Protein AF-A0A146KFG8-F1 (afdb_monomer_lite)

Sequence (83 aa):
EHTPYSPDMNPIEELWSILKGRINPEAYATREEFVQGLKDLWNGIDQQLIQKIITSMHDRCLEVIKQKGQATRWLQISNITFE

Radius of gyration: 15.11 Å; chains: 1; bounding box: 32×21×42 Å

Foldseek 3Di:
DDDPPPVLLVLVLLVVLVLVVPDDPVVDPDPVRSVVVSVVVVVPDDPVVVVVSVVCNVVSVVQCVVVVNDDGPSVVSNPPDDD

Secondary structure (DSSP, 8-state):
-PPTT-GGG-THHHHHHHHHHH--GGG-SSHHHHHHHHHHHHHT--HHHHHHHHHTHHHHHHHHHHTTTSPPTHHHHHT----

Organism: NCBI:txid1076344

InterPro domains:
  IPR036397 Ribonuclease H superfamily [G3DSA:3.30.420.10] (1-74)

pLDDT: mean 88.3, std 13.68, range [34.94, 97.56]

Structure (mmCIF, N/CA/C/O backbone):
data_AF-A0A146KFG8-F1
#
_entry.id   AF-A0A146KFG8-F1
#
loop_
_atom_site.group_PDB
_atom_site.id
_atom_site.type_symbol
_atom_site.label_atom_id
_atom_site.label_alt_id
_atom_site.label_comp_id
_atom_site.label_asym_id
_atom_site.label_entity_id
_atom_site.label_seq_id
_atom_site.pdbx_PDB_ins_code
_atom_site.Cartn_x
_atom_site.Cartn_y
_atom_site.Cartn_z
_atom_site.occupancy
_atom_site.B_iso_or_equiv
_atom_site.auth_seq_id
_atom_site.auth_comp_id
_atom_site.auth_asym_id
_atom_site.auth_atom_id
_atom_site.pdbx_PDB_model_num
ATOM 1 N N . GLU A 1 1 ? -8.134 -17.826 13.363 1.00 53.38 1 GLU A N 1
ATOM 2 C CA . GLU A 1 1 ? -8.840 -17.729 12.067 1.00 53.38 1 GLU A CA 1
ATOM 3 C C . GLU A 1 1 ? -9.062 -16.258 11.735 1.00 53.38 1 GLU A C 1
ATOM 5 O O . GLU A 1 1 ? -9.230 -15.475 12.663 1.00 53.38 1 GLU A O 1
ATOM 10 N N . HIS A 1 2 ? -8.977 -15.874 10.459 1.00 73.12 2 HIS A N 1
ATOM 11 C CA . HIS A 1 2 ? -9.245 -14.505 9.996 1.00 73.12 2 HIS A CA 1
ATOM 12 C C . HIS A 1 2 ? -10.742 -14.349 9.697 1.00 73.12 2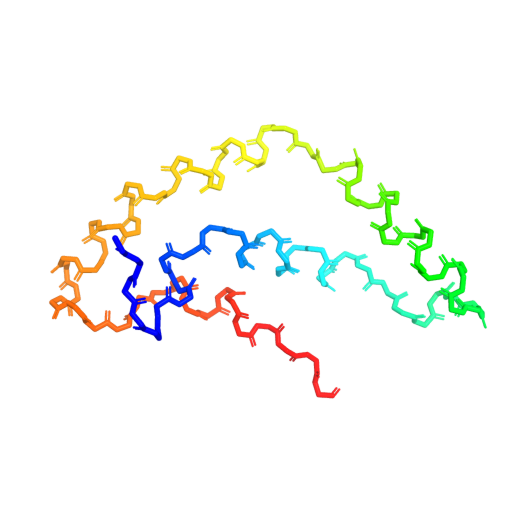 HIS A C 1
ATOM 14 O O . HIS A 1 2 ? -11.365 -15.298 9.221 1.00 73.12 2 HIS A O 1
ATOM 20 N N . THR A 1 3 ? -11.332 -13.190 10.001 1.00 77.62 3 THR A N 1
ATOM 21 C CA . THR A 1 3 ? -12.773 -12.973 9.819 1.00 77.62 3 THR A CA 1
ATOM 22 C C . THR A 1 3 ? -13.132 -12.936 8.326 1.00 77.62 3 THR A C 1
ATOM 24 O O . THR A 1 3 ? -12.458 -12.249 7.554 1.00 77.62 3 THR A 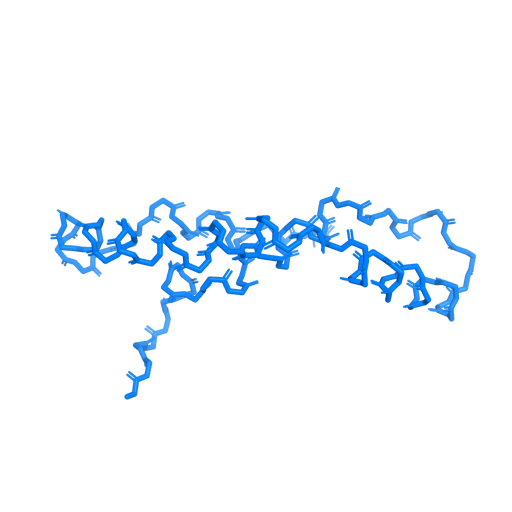O 1
ATOM 27 N N . PRO A 1 4 ? -14.171 -13.666 7.878 1.00 82.31 4 PRO A N 1
ATOM 28 C CA . PRO A 1 4 ? -14.611 -13.623 6.484 1.00 82.31 4 PRO A CA 1
ATOM 29 C C . PRO A 1 4 ? -15.039 -12.213 6.056 1.00 82.31 4 PRO A C 1
ATOM 31 O O . PRO A 1 4 ? -15.610 -11.473 6.852 1.00 82.31 4 PRO A O 1
ATOM 34 N N . TYR A 1 5 ? -14.819 -11.868 4.783 1.00 82.56 5 TYR A N 1
ATOM 35 C CA . TYR A 1 5 ? -15.236 -10.592 4.174 1.00 82.56 5 TYR A CA 1
ATOM 36 C C . TYR A 1 5 ? -14.682 -9.322 4.849 1.00 82.56 5 TYR A C 1
ATOM 38 O O . TYR A 1 5 ? -15.273 -8.254 4.708 1.00 82.56 5 TYR A O 1
ATOM 46 N N . SER A 1 6 ? -13.547 -9.411 5.551 1.00 88.50 6 SER A N 1
ATOM 47 C CA . SER A 1 6 ? -12.909 -8.269 6.228 1.00 88.50 6 SER A CA 1
ATOM 48 C C . SER A 1 6 ? -11.552 -7.887 5.612 1.00 88.50 6 SER A C 1
ATOM 50 O O . SER A 1 6 ? -10.530 -7.947 6.302 1.00 88.50 6 SER A O 1
ATOM 52 N N . PRO A 1 7 ? -11.479 -7.488 4.325 1.00 87.50 7 PRO A N 1
ATOM 53 C CA . PRO A 1 7 ? -10.217 -7.026 3.734 1.00 87.50 7 PRO A CA 1
ATOM 54 C C . PRO A 1 7 ? -9.695 -5.753 4.425 1.00 87.50 7 PRO A C 1
ATOM 56 O O . PRO A 1 7 ? -8.495 -5.499 4.466 1.00 87.50 7 PRO A O 1
ATOM 59 N N . ASP A 1 8 ? -10.580 -4.992 5.065 1.00 87.25 8 ASP A N 1
ATOM 60 C CA . ASP A 1 8 ? -10.256 -3.846 5.907 1.00 87.25 8 ASP A CA 1
ATOM 61 C C . ASP A 1 8 ? -9.468 -4.225 7.178 1.00 87.25 8 ASP A C 1
ATOM 63 O O . ASP A 1 8 ? -8.784 -3.381 7.763 1.00 87.25 8 ASP A O 1
ATOM 67 N N . MET A 1 9 ? -9.460 -5.511 7.539 1.00 91.31 9 MET A N 1
ATOM 68 C CA . MET A 1 9 ? -8.646 -6.100 8.608 1.00 91.31 9 MET A CA 1
ATOM 69 C C . MET A 1 9 ? -7.401 -6.836 8.100 1.00 91.31 9 MET A C 1
ATOM 71 O O . MET A 1 9 ? -6.695 -7.460 8.894 1.00 91.31 9 MET A O 1
ATOM 75 N N . ASN A 1 10 ? -7.110 -6.762 6.799 1.00 91.62 10 ASN A N 1
ATOM 76 C CA . ASN A 1 10 ? -5.913 -7.329 6.191 1.00 91.62 10 ASN A CA 1
ATOM 77 C C . ASN A 1 10 ? -4.957 -6.206 5.727 1.00 91.62 10 ASN A C 1
ATOM 79 O O . ASN A 1 10 ? -5.179 -5.595 4.681 1.00 91.62 10 ASN A O 1
ATOM 83 N N . PRO A 1 11 ? -3.867 -5.912 6.464 1.00 90.75 11 PRO A N 1
ATOM 84 C CA . PRO A 1 11 ? -2.958 -4.806 6.141 1.00 90.75 11 PRO A CA 1
ATOM 85 C C . PRO A 1 11 ? -2.309 -4.893 4.762 1.00 90.75 11 PRO A C 1
ATOM 87 O O . PRO A 1 11 ? -1.964 -3.863 4.188 1.00 90.75 11 PRO A O 1
ATOM 90 N N . ILE A 1 12 ? -2.143 -6.100 4.210 1.00 91.00 12 ILE A N 1
ATOM 91 C CA . ILE A 1 12 ? -1.516 -6.262 2.893 1.00 91.00 12 ILE A CA 1
ATOM 92 C C . ILE A 1 12 ? -2.355 -5.629 1.775 1.00 91.00 12 ILE A C 1
ATOM 94 O O . ILE A 1 12 ? -1.799 -5.223 0.760 1.00 91.00 12 ILE A O 1
ATOM 98 N N . GLU A 1 13 ? -3.666 -5.463 1.972 1.00 91.12 13 GLU A N 1
ATOM 99 C CA . GLU A 1 13 ? -4.533 -4.791 0.999 1.00 91.12 13 GLU A CA 1
ATOM 100 C C . GLU A 1 13 ? -4.142 -3.320 0.809 1.00 91.12 13 GLU A C 1
ATOM 102 O O . GLU A 1 13 ? -4.205 -2.792 -0.301 1.00 91.12 13 GLU A O 1
ATOM 107 N N . GLU A 1 14 ? -3.655 -2.662 1.868 1.00 91.31 14 GLU A N 1
ATOM 108 C CA . GLU A 1 14 ? -3.107 -1.305 1.771 1.00 91.31 14 GLU A CA 1
ATOM 109 C C . GLU A 1 14 ? -1.805 -1.286 0.966 1.00 91.31 14 GLU A C 1
ATOM 111 O O . GLU A 1 14 ? -1.601 -0.395 0.140 1.00 91.31 14 GLU A O 1
ATOM 116 N N . LEU A 1 15 ? -0.963 -2.312 1.111 1.00 91.88 15 LEU A N 1
ATOM 117 C CA . LEU A 1 15 ? 0.255 -2.449 0.315 1.00 91.88 15 LEU A CA 1
ATOM 118 C C . LEU A 1 15 ? -0.057 -2.651 -1.175 1.00 91.88 15 LEU A C 1
ATOM 120 O O . LEU A 1 15 ? 0.556 -2.010 -2.032 1.00 91.88 15 LEU A O 1
ATOM 124 N N . TRP A 1 16 ? -1.046 -3.491 -1.492 1.00 91.06 16 TRP A N 1
ATOM 125 C CA . TRP A 1 16 ? -1.499 -3.692 -2.868 1.00 91.06 16 TRP A CA 1
ATOM 126 C C . TRP A 1 16 ? -2.101 -2.432 -3.471 1.00 91.06 16 TRP A C 1
ATOM 128 O O . TRP A 1 16 ? -1.844 -2.133 -4.635 1.00 91.06 16 TRP A O 1
ATOM 138 N N . SER A 1 17 ? -2.869 -1.677 -2.689 1.00 89.31 17 SER A N 1
ATOM 139 C CA . SER A 1 17 ? -3.420 -0.383 -3.092 1.00 89.31 17 SER A CA 1
ATOM 140 C C . SER A 1 17 ? -2.315 0.613 -3.475 1.00 89.31 17 SER A C 1
ATOM 142 O O . SER A 1 17 ? -2.372 1.231 -4.538 1.00 89.31 17 SER A O 1
ATOM 144 N N . ILE A 1 18 ? -1.235 0.673 -2.687 1.00 90.25 18 ILE A N 1
ATOM 145 C CA . ILE A 1 18 ? -0.065 1.518 -2.973 1.00 90.25 18 ILE A CA 1
ATOM 146 C C . ILE A 1 18 ? 0.657 1.079 -4.251 1.00 90.25 18 ILE A C 1
ATOM 148 O O . ILE A 1 18 ? 1.014 1.923 -5.070 1.00 90.25 18 ILE A O 1
ATOM 152 N N . LEU A 1 19 ? 0.877 -0.224 -4.443 1.00 91.88 19 LEU A N 1
ATOM 153 C CA . LEU A 1 19 ? 1.539 -0.739 -5.647 1.00 91.88 19 LEU A CA 1
ATOM 154 C C . LEU A 1 19 ? 0.723 -0.458 -6.906 1.00 91.88 19 LEU A C 1
ATOM 156 O O . LEU A 1 19 ? 1.273 0.038 -7.886 1.00 91.88 19 LEU A O 1
ATOM 160 N N . LYS A 1 20 ? -0.590 -0.695 -6.841 1.00 89.31 20 LYS A N 1
ATOM 161 C CA . LYS A 1 20 ? -1.548 -0.373 -7.904 1.00 89.31 20 LYS A CA 1
ATOM 162 C C . LYS A 1 20 ? -1.540 1.116 -8.258 1.00 89.31 20 LYS A C 1
ATOM 164 O O . LYS A 1 20 ? -1.597 1.445 -9.431 1.00 89.31 20 LYS A O 1
ATOM 169 N N . GLY A 1 21 ? -1.421 2.002 -7.268 1.00 89.88 21 GLY A N 1
ATOM 170 C CA . GLY A 1 21 ? -1.334 3.447 -7.503 1.00 89.88 21 GLY A CA 1
ATOM 171 C C . GLY A 1 21 ? 0.019 3.931 -8.042 1.00 89.88 21 GLY A C 1
ATOM 172 O O . GLY A 1 21 ? 0.093 5.024 -8.595 1.00 89.88 21 GLY A O 1
ATOM 173 N N . ARG A 1 22 ? 1.097 3.153 -7.872 1.00 91.88 22 ARG A N 1
ATOM 174 C CA . ARG A 1 22 ? 2.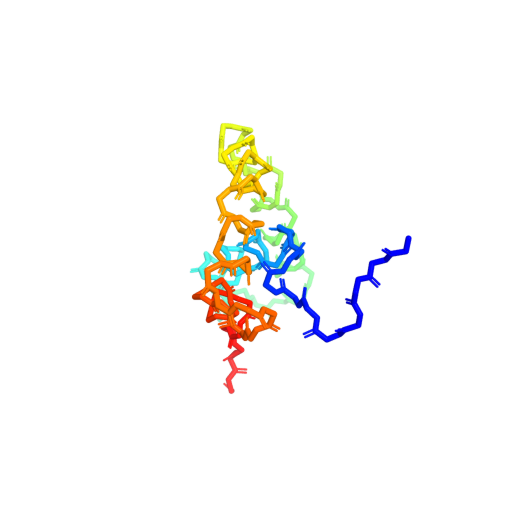449 3.510 -8.344 1.00 91.88 22 ARG A CA 1
ATOM 175 C C . ARG A 1 22 ? 2.759 2.980 -9.733 1.00 91.88 22 ARG A C 1
ATOM 177 O O . ARG A 1 22 ? 3.557 3.595 -10.437 1.00 91.88 22 ARG A O 1
ATOM 184 N N . ILE A 1 23 ? 2.201 1.831 -10.099 1.00 92.31 23 ILE A N 1
ATOM 185 C CA . ILE A 1 23 ? 2.480 1.233 -11.397 1.00 92.31 23 ILE A CA 1
ATOM 186 C C . ILE A 1 23 ? 1.562 1.804 -12.476 1.00 92.31 23 ILE A C 1
ATOM 188 O O . ILE A 1 23 ? 0.351 1.870 -12.299 1.00 92.31 23 ILE A O 1
ATOM 192 N N . ASN A 1 24 ? 2.144 2.176 -13.615 1.00 93.31 24 ASN A N 1
ATOM 193 C CA . ASN A 1 24 ? 1.400 2.516 -14.823 1.00 93.31 24 ASN A CA 1
ATOM 194 C C . ASN A 1 24 ? 1.558 1.381 -15.851 1.00 93.31 24 ASN A C 1
ATOM 196 O O . ASN A 1 24 ? 2.632 1.279 -16.444 1.00 93.31 24 ASN A O 1
ATOM 200 N N . PRO A 1 25 ? 0.537 0.536 -16.085 1.00 91.00 25 PRO A N 1
ATOM 201 C CA . PRO A 1 25 ? 0.622 -0.558 -17.052 1.00 91.00 25 PRO A CA 1
ATOM 202 C C . PRO A 1 25 ? 0.966 -0.103 -18.477 1.00 91.00 25 PRO A C 1
ATOM 204 O O . PRO A 1 25 ? 1.678 -0.813 -19.178 1.00 91.00 25 PRO A O 1
ATOM 207 N N . GLU A 1 26 ? 0.525 1.091 -18.887 1.00 93.69 26 GLU A N 1
ATOM 208 C CA . GLU A 1 26 ? 0.760 1.637 -20.233 1.00 93.69 26 GLU A CA 1
ATOM 209 C C . GLU A 1 26 ? 2.220 2.048 -20.473 1.00 93.69 26 GLU A C 1
ATOM 211 O O . GLU A 1 26 ? 2.628 2.270 -21.611 1.00 93.69 26 GLU A O 1
ATOM 216 N N . ALA A 1 27 ? 3.027 2.142 -19.412 1.00 93.62 27 ALA A N 1
ATOM 217 C CA . ALA A 1 27 ? 4.444 2.476 -19.513 1.00 93.62 27 ALA A CA 1
ATOM 218 C C . ALA A 1 27 ? 5.320 1.301 -19.993 1.00 93.62 27 ALA A C 1
ATOM 220 O O . ALA A 1 27 ? 6.519 1.491 -20.199 1.00 93.62 27 ALA A O 1
ATOM 221 N N . TYR A 1 28 ? 4.754 0.101 -20.157 1.00 95.69 28 TYR A N 1
ATOM 222 C CA . TYR A 1 28 ? 5.487 -1.123 -20.485 1.00 95.69 28 TYR A CA 1
ATOM 223 C C . TYR A 1 28 ? 4.996 -1.711 -21.811 1.00 95.69 28 TYR A C 1
ATOM 225 O O . TYR A 1 28 ? 3.793 -1.813 -22.044 1.00 95.69 28 TYR A O 1
ATOM 233 N N . ALA A 1 29 ? 5.923 -2.123 -22.681 1.00 95.62 29 ALA A N 1
ATOM 234 C CA . ALA A 1 29 ? 5.585 -2.643 -24.007 1.00 95.62 29 ALA A CA 1
ATOM 235 C C . ALA A 1 29 ? 5.280 -4.148 -23.982 1.00 95.62 29 ALA A C 1
ATOM 237 O O . ALA A 1 29 ? 4.545 -4.654 -24.832 1.00 95.62 29 ALA A O 1
ATOM 238 N N . THR A 1 30 ? 5.841 -4.869 -23.010 1.00 97.56 30 THR A N 1
ATOM 239 C CA . THR A 1 30 ? 5.664 -6.316 -22.856 1.00 97.56 30 THR A CA 1
ATOM 240 C C . THR A 1 30 ? 5.194 -6.696 -21.457 1.00 97.56 30 THR A C 1
ATOM 242 O O . THR A 1 30 ? 5.393 -5.980 -20.471 1.00 97.56 30 THR A O 1
ATOM 245 N N . ARG A 1 31 ? 4.595 -7.887 -21.351 1.00 95.56 31 ARG A N 1
ATOM 246 C CA . ARG A 1 31 ? 4.198 -8.462 -20.062 1.00 95.56 31 ARG A CA 1
ATOM 247 C C . ARG A 1 31 ? 5.412 -8.684 -19.160 1.00 95.56 31 ARG A C 1
ATOM 249 O O . ARG A 1 31 ? 5.316 -8.517 -17.948 1.00 95.56 31 ARG A O 1
ATOM 256 N N . GLU A 1 32 ? 6.538 -9.078 -19.736 1.00 97.56 32 GLU A N 1
ATOM 257 C CA . GLU A 1 32 ? 7.782 -9.359 -19.024 1.00 97.56 32 GLU A CA 1
ATOM 258 C C . GLU A 1 32 ? 8.347 -8.086 -18.386 1.00 97.56 32 GLU A C 1
ATOM 260 O O . GLU A 1 32 ? 8.680 -8.099 -17.199 1.00 97.56 32 GLU A O 1
ATOM 265 N N . GLU A 1 33 ? 8.377 -6.978 -19.133 1.00 96.31 33 GLU A N 1
ATOM 266 C CA . GLU A 1 33 ? 8.775 -5.661 -18.622 1.00 96.31 33 GLU A CA 1
ATOM 267 C C . GLU A 1 33 ? 7.839 -5.176 -17.514 1.00 96.31 33 GLU A C 1
ATOM 269 O O . GLU A 1 33 ? 8.310 -4.721 -16.473 1.00 96.31 33 GLU A O 1
ATOM 274 N N . PHE A 1 34 ? 6.524 -5.336 -17.690 1.00 96.12 34 PHE A N 1
ATOM 275 C CA . PHE A 1 34 ? 5.541 -4.991 -16.661 1.00 96.12 34 PHE A CA 1
ATOM 276 C C . PHE A 1 34 ? 5.760 -5.789 -15.367 1.00 96.12 34 PHE A C 1
ATOM 278 O O . PHE A 1 34 ? 5.787 -5.228 -14.271 1.00 96.12 34 PHE A O 1
ATOM 285 N N . VAL A 1 35 ? 5.965 -7.106 -15.479 1.00 95.94 35 VAL A N 1
ATOM 286 C CA . VAL A 1 35 ? 6.241 -7.974 -14.324 1.00 95.94 35 VAL A CA 1
ATOM 287 C C . VAL A 1 35 ? 7.556 -7.592 -13.646 1.00 95.94 35 VAL A C 1
ATOM 289 O O . VAL A 1 35 ? 7.636 -7.640 -12.417 1.00 95.94 35 VAL A O 1
ATOM 292 N N . GLN A 1 36 ? 8.584 -7.213 -14.406 1.00 97.06 36 GLN A N 1
ATOM 293 C CA . GLN A 1 36 ? 9.839 -6.748 -13.823 1.00 97.06 36 GLN A CA 1
ATOM 294 C C . GLN A 1 36 ? 9.657 -5.405 -13.104 1.00 97.06 36 GLN A C 1
ATOM 296 O O . GLN A 1 36 ? 10.063 -5.287 -11.951 1.00 97.06 36 GLN A O 1
ATOM 301 N N . GLY A 1 37 ? 8.940 -4.453 -13.708 1.00 95.94 37 GLY A N 1
ATOM 302 C CA . GLY A 1 37 ? 8.589 -3.181 -13.074 1.00 95.94 37 GLY A CA 1
ATOM 303 C C . GLY A 1 37 ? 7.810 -3.359 -11.767 1.00 95.94 37 GLY A C 1
ATOM 304 O O . GLY A 1 37 ? 8.113 -2.701 -10.773 1.00 95.94 37 GLY A O 1
ATOM 305 N N . LEU A 1 38 ? 6.869 -4.311 -11.715 1.00 95.50 38 LEU A N 1
ATOM 306 C CA . LEU A 1 38 ? 6.180 -4.693 -10.475 1.00 95.50 38 LEU A CA 1
ATOM 307 C C . LEU A 1 38 ? 7.145 -5.201 -9.398 1.00 95.50 38 LEU A C 1
ATOM 309 O O . LEU A 1 38 ? 7.019 -4.816 -8.236 1.00 95.50 38 LEU A O 1
ATOM 313 N N . LYS A 1 39 ? 8.095 -6.071 -9.762 1.00 96.62 39 LYS A N 1
ATOM 314 C CA . LYS A 1 39 ? 9.094 -6.604 -8.821 1.00 96.62 39 LYS A CA 1
ATOM 315 C C . LYS A 1 39 ? 10.015 -5.507 -8.304 1.00 96.62 39 LYS A C 1
ATOM 317 O O . LYS A 1 39 ? 10.317 -5.491 -7.114 1.00 96.62 39 LYS A O 1
ATOM 322 N N . ASP A 1 40 ? 10.433 -4.593 -9.169 1.00 96.75 40 ASP A N 1
ATOM 323 C CA . ASP A 1 40 ? 11.297 -3.477 -8.790 1.00 96.75 40 ASP A CA 1
ATOM 324 C C . ASP A 1 40 ? 10.564 -2.532 -7.829 1.00 96.75 40 ASP A C 1
ATOM 326 O O . ASP A 1 40 ? 11.104 -2.173 -6.782 1.00 96.75 40 ASP A O 1
ATOM 330 N N . LEU A 1 41 ? 9.294 -2.217 -8.112 1.00 95.88 41 LEU A N 1
ATOM 331 C CA . LEU A 1 41 ? 8.436 -1.454 -7.202 1.00 95.88 41 LEU A CA 1
ATOM 332 C C . LEU A 1 41 ? 8.240 -2.160 -5.858 1.00 95.88 41 LEU A C 1
ATOM 334 O O . LEU A 1 41 ? 8.317 -1.497 -4.826 1.00 95.88 41 LEU A O 1
ATOM 338 N N . TRP A 1 42 ? 8.007 -3.477 -5.862 1.00 96.12 42 TRP A N 1
ATOM 339 C CA . TRP A 1 42 ? 7.869 -4.294 -4.651 1.00 96.12 42 TRP A CA 1
ATOM 340 C C . TRP A 1 42 ? 9.141 -4.277 -3.796 1.00 96.12 42 TRP A C 1
ATOM 342 O O . TRP A 1 42 ? 9.088 -4.041 -2.591 1.00 96.12 42 TRP A O 1
ATOM 352 N N . ASN A 1 43 ? 10.297 -4.487 -4.424 1.00 96.81 43 ASN A N 1
ATOM 353 C CA . ASN A 1 43 ? 11.589 -4.493 -3.740 1.00 96.81 43 ASN A CA 1
ATOM 354 C C . ASN A 1 43 ? 11.999 -3.093 -3.255 1.00 96.81 43 ASN A C 1
ATOM 356 O O . ASN A 1 43 ? 12.756 -2.976 -2.294 1.00 96.81 43 ASN A O 1
ATOM 360 N N . GLY A 1 44 ? 11.495 -2.039 -3.902 1.00 96.00 44 GLY A N 1
ATOM 361 C CA . GLY A 1 44 ? 11.722 -0.642 -3.537 1.00 96.00 44 GLY A CA 1
ATOM 362 C C . GLY A 1 44 ? 10.763 -0.085 -2.480 1.00 96.00 44 GLY A C 1
ATOM 363 O O . GLY A 1 44 ? 10.814 1.112 -2.192 1.00 96.00 44 GLY A O 1
ATOM 364 N N . ILE A 1 45 ? 9.862 -0.894 -1.912 1.00 94.50 45 ILE A N 1
ATOM 365 C CA . ILE A 1 45 ? 8.976 -0.425 -0.842 1.00 94.50 45 ILE A CA 1
ATOM 366 C C . ILE A 1 45 ? 9.800 -0.140 0.417 1.00 94.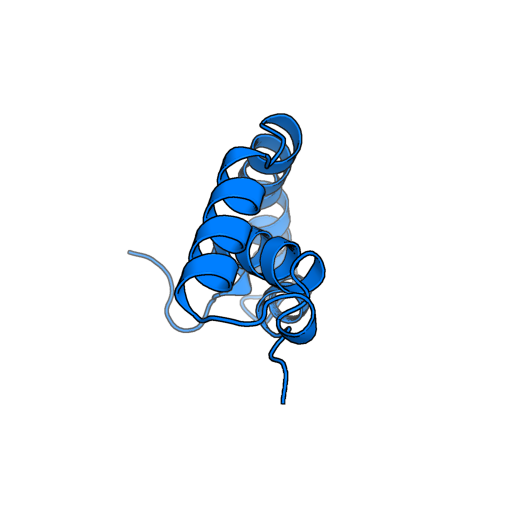50 45 ILE A C 1
ATOM 368 O O . ILE A 1 45 ? 10.494 -1.008 0.944 1.00 94.50 45 ILE A O 1
ATOM 372 N N . ASP A 1 46 ? 9.664 1.082 0.928 1.00 95.56 46 ASP A N 1
ATOM 373 C CA . ASP A 1 46 ? 10.283 1.496 2.182 1.00 95.56 46 ASP A CA 1
ATOM 374 C C . ASP A 1 46 ? 9.808 0.621 3.356 1.00 95.56 46 ASP A C 1
ATOM 376 O O . ASP A 1 46 ? 8.609 0.471 3.615 1.00 95.56 46 ASP A O 1
ATOM 380 N N . GLN A 1 47 ? 10.761 0.078 4.111 1.00 96.00 47 GLN A N 1
ATOM 381 C CA . GLN A 1 47 ? 10.486 -0.711 5.309 1.00 96.00 47 GLN A CA 1
ATOM 382 C C . GLN A 1 47 ? 9.748 0.097 6.384 1.00 96.00 47 GLN A C 1
ATOM 384 O O . GLN A 1 47 ? 8.943 -0.467 7.123 1.00 96.00 47 GLN A O 1
ATOM 389 N N . GLN A 1 48 ? 9.942 1.419 6.450 1.00 96.44 48 GLN A N 1
ATOM 390 C CA . GLN A 1 48 ? 9.187 2.270 7.375 1.00 96.44 48 GLN A CA 1
ATOM 391 C C . GLN A 1 48 ? 7.698 2.316 7.018 1.00 96.44 48 GLN A C 1
ATOM 393 O O . GLN A 1 48 ? 6.843 2.296 7.907 1.00 96.44 48 GLN A O 1
ATOM 398 N N . LEU A 1 49 ? 7.370 2.325 5.723 1.00 93.88 49 LEU A N 1
ATOM 399 C CA . LEU A 1 49 ? 5.990 2.244 5.252 1.00 93.88 49 LEU A CA 1
ATOM 400 C C . LEU A 1 49 ? 5.367 0.889 5.611 1.00 93.88 49 LEU A C 1
ATOM 402 O O . LEU A 1 49 ? 4.251 0.858 6.126 1.00 93.88 49 LEU A O 1
ATOM 406 N N . ILE A 1 50 ? 6.096 -0.213 5.406 1.00 94.88 50 ILE A N 1
ATOM 407 C CA . ILE A 1 50 ? 5.645 -1.558 5.800 1.00 94.88 50 ILE A CA 1
ATOM 408 C C . ILE A 1 50 ? 5.373 -1.604 7.307 1.00 94.88 50 ILE A C 1
ATOM 410 O O . ILE A 1 50 ? 4.295 -2.027 7.729 1.00 94.88 50 ILE A O 1
ATOM 414 N N . GLN A 1 51 ? 6.306 -1.102 8.120 1.00 96.56 51 GLN A N 1
ATOM 415 C CA . GLN A 1 51 ? 6.144 -1.055 9.570 1.00 96.56 51 GLN A CA 1
ATOM 416 C C . GLN A 1 51 ? 4.912 -0.235 9.969 1.00 96.56 51 GLN A C 1
ATOM 418 O O . GLN A 1 51 ? 4.134 -0.682 10.810 1.00 96.56 51 GLN A O 1
ATOM 423 N N . LYS A 1 52 ? 4.684 0.920 9.331 1.00 94.75 52 LYS A N 1
ATOM 424 C CA . LYS A 1 52 ? 3.502 1.758 9.568 1.00 94.75 52 LYS A CA 1
ATOM 425 C C . LYS A 1 52 ? 2.201 1.006 9.273 1.00 94.75 52 LYS A C 1
ATOM 427 O O . LYS A 1 52 ? 1.300 1.009 10.113 1.00 94.75 52 LYS A O 1
ATOM 432 N N . ILE A 1 53 ? 2.122 0.329 8.126 1.00 93.88 53 ILE A N 1
ATOM 433 C CA . ILE A 1 53 ? 0.958 -0.473 7.720 1.00 93.88 53 ILE A CA 1
ATOM 434 C C . ILE A 1 53 ? 0.691 -1.586 8.742 1.00 93.88 53 ILE A C 1
ATOM 436 O O . ILE A 1 53 ? -0.445 -1.746 9.186 1.00 93.88 53 ILE A O 1
ATOM 440 N N . ILE A 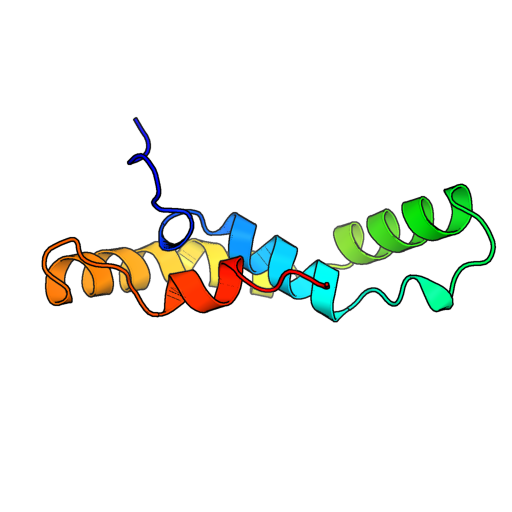1 54 ? 1.729 -2.294 9.198 1.00 94.25 54 ILE A N 1
ATOM 441 C CA . ILE A 1 54 ? 1.601 -3.330 10.235 1.00 94.25 54 ILE A CA 1
ATOM 442 C C . ILE A 1 54 ? 1.085 -2.727 11.548 1.00 94.25 54 ILE A C 1
ATOM 444 O O . ILE A 1 54 ? 0.133 -3.241 12.135 1.00 94.25 54 ILE A O 1
ATOM 448 N N . THR A 1 55 ? 1.670 -1.614 12.000 1.00 95.12 55 THR A N 1
ATOM 449 C CA . THR A 1 55 ? 1.268 -0.967 13.262 1.00 95.12 55 THR A CA 1
ATOM 450 C C . THR A 1 55 ? -0.145 -0.385 13.222 1.00 95.12 55 THR A C 1
ATOM 452 O O . THR A 1 55 ? -0.774 -0.269 14.272 1.00 95.12 55 THR A O 1
ATOM 455 N N . SER A 1 56 ? -0.690 -0.107 1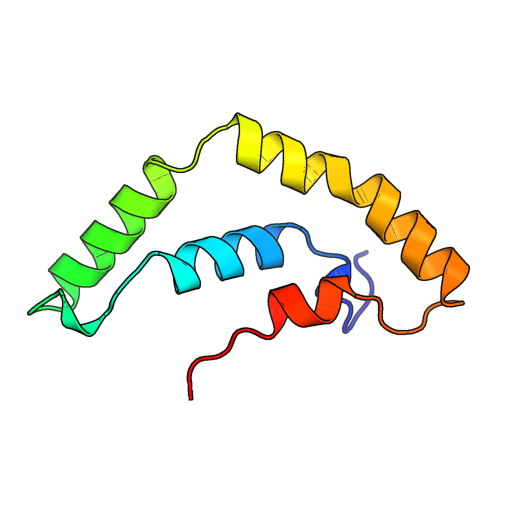2.030 1.00 94.12 56 SER A N 1
ATOM 456 C CA . SER A 1 56 ? -2.068 0.376 11.861 1.00 94.12 56 SER A CA 1
ATOM 457 C C . SER A 1 56 ? -3.134 -0.633 12.300 1.00 94.12 56 SER A C 1
ATOM 459 O O . SER A 1 56 ? -4.281 -0.249 12.522 1.00 94.12 56 SER A O 1
ATOM 461 N N . MET A 1 57 ? -2.783 -1.916 12.473 1.00 94.25 57 MET A N 1
ATOM 462 C CA . MET A 1 57 ? -3.733 -2.941 12.920 1.00 94.25 57 MET A CA 1
ATOM 463 C C . MET A 1 57 ? -4.389 -2.617 14.255 1.00 94.25 57 MET A C 1
ATOM 465 O O . MET A 1 57 ? -5.554 -2.956 14.453 1.00 94.25 57 MET A O 1
ATOM 469 N N . HIS A 1 58 ? -3.674 -1.938 15.153 1.00 95.19 58 HIS A N 1
ATOM 470 C CA . HIS A 1 58 ? -4.269 -1.494 16.406 1.00 95.19 58 HIS A CA 1
ATOM 471 C C . HIS A 1 58 ? -5.432 -0.522 16.153 1.00 95.19 58 HIS A C 1
ATOM 473 O O . HIS A 1 58 ? -6.540 -0.744 16.641 1.00 95.19 58 HIS A O 1
ATOM 479 N N . ASP A 1 59 ? -5.215 0.488 15.311 1.00 95.06 59 ASP A N 1
ATOM 480 C CA . ASP A 1 59 ? -6.233 1.480 14.957 1.00 95.06 59 ASP A CA 1
ATOM 481 C C . ASP A 1 59 ? -7.402 0.855 14.183 1.00 95.06 59 ASP A C 1
ATOM 483 O O . ASP A 1 59 ? -8.560 1.186 14.440 1.00 95.06 59 ASP A O 1
ATOM 487 N N . ARG A 1 60 ? -7.122 -0.093 13.277 1.00 94.69 60 ARG A N 1
ATOM 488 C CA . ARG A 1 60 ? -8.143 -0.863 12.542 1.00 94.69 60 ARG A CA 1
ATOM 489 C C . ARG A 1 60 ? -9.070 -1.614 13.500 1.00 94.69 60 ARG A C 1
ATOM 491 O O . ARG A 1 60 ? -10.289 -1.496 13.395 1.00 94.69 60 ARG A O 1
ATOM 498 N N . CYS A 1 61 ? -8.506 -2.311 14.491 1.00 94.56 61 CYS A N 1
ATOM 499 C CA . CYS A 1 61 ? -9.277 -3.002 15.528 1.00 94.56 61 CYS A CA 1
ATOM 500 C C . CYS A 1 61 ? -10.147 -2.038 16.348 1.00 94.56 61 CYS A C 1
ATOM 502 O O . CYS A 1 61 ? -11.324 -2.321 16.585 1.00 94.56 61 CYS A O 1
ATOM 504 N N . LEU A 1 62 ? -9.595 -0.894 16.769 1.00 96.38 62 LEU A N 1
ATOM 505 C CA . LEU A 1 62 ? -10.360 0.131 17.488 1.00 96.38 62 LEU A CA 1
ATOM 506 C C . LEU A 1 62 ? -11.524 0.660 16.643 1.00 96.38 62 LEU A C 1
ATOM 508 O O . LEU A 1 62 ? -12.614 0.912 17.163 1.00 96.38 62 LEU A O 1
ATOM 512 N N . GLU A 1 63 ? -11.319 0.793 15.336 1.00 94.81 63 GLU A N 1
ATOM 513 C CA . GLU A 1 63 ? -12.351 1.250 14.418 1.00 94.81 63 GLU A CA 1
ATOM 514 C C . GLU A 1 63 ? -13.459 0.208 14.226 1.00 94.81 63 GLU A C 1
ATOM 516 O O . GLU A 1 63 ? -14.629 0.574 14.287 1.00 94.81 63 GLU A O 1
ATOM 521 N N . VAL A 1 64 ? -13.135 -1.086 14.130 1.00 94.75 64 VAL A N 1
ATOM 522 C CA . VAL A 1 64 ? -14.141 -2.168 14.124 1.00 94.75 64 VAL A CA 1
ATOM 523 C C . VAL A 1 64 ? -14.990 -2.149 15.395 1.00 94.75 64 VAL A C 1
ATOM 525 O O . VAL A 1 64 ? -16.216 -2.267 15.322 1.00 94.75 64 VAL A O 1
ATOM 528 N N . ILE A 1 65 ? -14.364 -1.960 16.563 1.00 95.25 65 ILE A N 1
ATOM 529 C CA . ILE A 1 65 ? -15.079 -1.853 17.845 1.00 95.25 65 ILE A CA 1
ATOM 530 C C . ILE A 1 65 ? -16.031 -0.655 17.815 1.00 95.25 65 ILE A C 1
ATOM 532 O O . ILE A 1 65 ? -17.213 -0.788 18.142 1.00 95.25 65 ILE A O 1
ATOM 536 N N . LYS A 1 66 ? -15.543 0.508 17.367 1.00 96.19 66 LYS A N 1
ATOM 537 C CA . LYS A 1 66 ? -16.347 1.728 17.225 1.00 96.19 66 LYS A CA 1
ATOM 538 C C . LYS A 1 66 ? -17.526 1.531 16.267 1.00 96.19 66 LYS A C 1
ATOM 540 O O . LYS A 1 66 ? -18.625 1.999 16.557 1.00 96.19 66 LYS A O 1
ATOM 545 N N . GLN A 1 67 ? -17.306 0.821 15.163 1.00 94.94 67 GLN A N 1
ATOM 546 C CA . GLN A 1 67 ? -18.317 0.510 14.151 1.00 94.94 67 GLN A CA 1
ATOM 547 C C . GLN A 1 67 ? -19.197 -0.694 14.522 1.00 94.94 67 GLN A C 1
ATOM 549 O O . GLN A 1 67 ? -20.065 -1.081 13.743 1.00 94.94 67 GLN A O 1
ATOM 554 N N . LYS A 1 68 ? -19.016 -1.295 15.708 1.00 94.56 68 LYS A N 1
ATOM 555 C CA . LYS A 1 68 ? -19.766 -2.476 16.174 1.00 94.56 68 LYS A CA 1
ATOM 556 C C . LYS A 1 68 ? -19.735 -3.633 15.164 1.00 94.56 68 LYS A C 1
ATOM 558 O O . LYS A 1 68 ? -20.757 -4.265 14.905 1.00 94.56 68 LYS A O 1
ATOM 563 N N . GLY A 1 69 ? -18.566 -3.885 14.576 1.00 89.56 69 GLY A N 1
ATOM 564 C CA . GLY A 1 69 ? -18.378 -4.941 13.579 1.00 89.56 69 GLY A CA 1
ATOM 565 C C . GLY A 1 69 ? -18.816 -4.581 12.156 1.00 89.56 69 GLY A C 1
ATOM 566 O O . GLY A 1 69 ? -18.730 -5.435 11.281 1.00 89.56 69 GLY A O 1
ATOM 567 N N . GLN A 1 70 ? -19.287 -3.354 11.908 1.00 90.94 70 GLN A N 1
ATOM 568 C CA . GLN A 1 70 ? -19.554 -2.862 10.552 1.00 90.94 70 GLN A CA 1
ATOM 569 C C . GLN A 1 70 ? -18.259 -2.449 9.839 1.00 90.94 70 GLN A C 1
ATOM 571 O O . GLN A 1 70 ? -17.216 -2.265 10.469 1.00 90.94 70 GLN A O 1
ATOM 576 N N . ALA A 1 71 ? -18.356 -2.277 8.518 1.00 90.06 71 ALA A N 1
ATOM 577 C CA . ALA A 1 71 ? -17.247 -1.873 7.661 1.00 90.06 71 ALA A CA 1
ATOM 578 C C . ALA A 1 71 ? -16.549 -0.599 8.160 1.00 90.06 71 ALA A C 1
ATOM 580 O O . ALA A 1 71 ? -17.189 0.384 8.548 1.00 90.06 71 ALA A O 1
ATOM 581 N N . THR A 1 72 ? -15.221 -0.608 8.101 1.00 91.62 72 THR A N 1
ATOM 582 C CA . THR A 1 72 ? -14.394 0.534 8.491 1.00 91.62 72 THR A CA 1
ATOM 583 C C . THR A 1 72 ? -13.938 1.346 7.278 1.00 91.62 72 THR A C 1
ATOM 585 O O . THR A 1 72 ? -14.072 0.924 6.127 1.00 91.62 72 THR A O 1
ATOM 588 N N . ARG A 1 73 ? -13.328 2.517 7.514 1.00 88.50 73 ARG A N 1
ATOM 589 C CA . ARG A 1 73 ? -12.727 3.324 6.434 1.00 88.50 73 ARG A CA 1
ATOM 590 C C . ARG A 1 73 ? -11.623 2.586 5.667 1.00 88.50 73 ARG A C 1
ATOM 592 O O . ARG A 1 73 ? -11.333 2.931 4.526 1.00 88.50 73 ARG A O 1
ATOM 599 N N . TRP A 1 74 ? -11.020 1.566 6.276 1.00 86.94 74 TRP A N 1
ATOM 600 C CA . TRP A 1 74 ? -9.938 0.788 5.679 1.00 86.94 74 TRP A CA 1
ATOM 601 C C . TRP A 1 74 ? -10.416 -0.092 4.516 1.00 86.94 74 TRP A C 1
ATOM 603 O O . TRP A 1 74 ? -9.609 -0.465 3.669 1.00 86.94 74 TRP A O 1
ATOM 613 N N . LEU A 1 75 ? -11.729 -0.328 4.406 1.00 83.25 75 LEU A N 1
ATOM 614 C CA . LEU A 1 75 ? -12.347 -1.018 3.272 1.00 83.25 75 LEU A CA 1
ATOM 615 C C . LEU A 1 75 ? -12.211 -0.225 1.961 1.00 83.25 75 LEU A C 1
ATOM 617 O O . LEU A 1 75 ? -12.103 -0.796 0.881 1.00 83.25 75 LEU A O 1
ATOM 621 N N . GLN A 1 76 ? -12.189 1.108 2.029 1.00 69.94 76 GLN A N 1
ATOM 622 C CA . GLN A 1 76 ? -12.030 1.933 0.827 1.00 69.94 76 GLN A CA 1
ATOM 623 C C . GLN A 1 76 ? -10.616 1.834 0.245 1.00 69.94 76 GLN A C 1
ATOM 625 O O . GLN A 1 76 ? -10.441 1.941 -0.965 1.00 69.94 76 GLN A O 1
ATOM 630 N N . ILE A 1 77 ? -9.615 1.572 1.090 1.00 66.88 77 ILE A N 1
ATOM 631 C CA . ILE A 1 77 ? -8.223 1.402 0.663 1.00 66.88 77 ILE A CA 1
ATOM 632 C C . ILE A 1 77 ? -8.058 0.099 -0.133 1.00 66.88 77 ILE A C 1
ATOM 634 O O . ILE A 1 77 ? -7.345 0.092 -1.137 1.00 66.88 77 ILE A O 1
ATOM 638 N N . SER A 1 78 ? -8.742 -0.982 0.261 1.00 60.44 78 SER A N 1
ATOM 639 C CA . SER A 1 78 ? -8.691 -2.267 -0.453 1.00 60.44 78 SER A CA 1
ATOM 640 C C . SER A 1 78 ? -9.417 -2.234 -1.803 1.00 60.44 78 SER A C 1
ATOM 642 O O . SER A 1 78 ? -9.018 -2.931 -2.735 1.00 60.44 78 SER A O 1
ATOM 644 N N . ASN A 1 79 ? -10.445 -1.390 -1.940 1.00 55.69 79 ASN A N 1
ATOM 645 C CA . ASN A 1 79 ? -11.350 -1.384 -3.095 1.00 55.69 79 ASN A CA 1
ATOM 646 C C . ASN A 1 79 ? -10.871 -0.558 -4.301 1.00 55.69 79 ASN A C 1
ATOM 648 O O . ASN A 1 79 ? -11.646 -0.380 -5.240 1.00 55.69 79 ASN A O 1
ATOM 652 N N . ILE A 1 80 ? -9.619 -0.078 -4.332 1.00 56.44 80 ILE A N 1
ATOM 653 C CA . ILE A 1 80 ? -9.055 0.519 -5.555 1.00 56.44 80 ILE A CA 1
ATOM 654 C C . ILE A 1 80 ? -8.894 -0.597 -6.595 1.00 56.44 80 ILE A C 1
ATOM 656 O O . ILE A 1 80 ? -7.887 -1.306 -6.635 1.00 56.44 80 ILE A O 1
ATOM 660 N N . THR A 1 81 ? -9.936 -0.807 -7.386 1.00 38.84 81 THR A N 1
ATOM 661 C CA . THR A 1 81 ? -9.970 -1.670 -8.563 1.00 38.84 81 THR A CA 1
ATOM 662 C C . THR A 1 81 ? -10.013 -0.745 -9.770 1.00 38.84 81 THR A C 1
ATOM 664 O O . THR A 1 81 ? -10.770 0.221 -9.777 1.00 38.84 81 THR A O 1
ATOM 667 N N . PHE A 1 82 ? -9.124 -0.977 -10.733 1.00 38.34 82 PHE A N 1
ATOM 668 C CA . PHE A 1 82 ? -9.210 -0.324 -12.032 1.00 38.34 82 PHE A CA 1
ATOM 669 C C . PHE A 1 82 ? -10.290 -1.069 -12.822 1.00 38.34 82 PHE A C 1
ATOM 671 O O . PHE A 1 82 ? -10.202 -2.294 -12.940 1.00 38.34 82 PHE A O 1
ATOM 678 N N . GLU A 1 83 ? -11.321 -0.344 -13.258 1.00 34.94 83 GLU A N 1
ATOM 679 C CA . GLU A 1 83 ? -12.207 -0.779 -14.347 1.00 34.94 83 GLU A CA 1
ATOM 680 C C . GLU A 1 83 ? -11.440 -0.810 -15.673 1.00 34.94 83 GLU A C 1
ATOM 682 O O . GLU A 1 83 ? -10.566 0.070 -15.867 1.00 34.94 83 GLU A O 1
#